Protein AF-A0A1Y5TSY9-F1 (afdb_monomer)

Mean predicted aligned error: 6.23 Å

Nearest PDB structures (foldseek):
  3vcf-assembly1_A  TM=6.881E-01  e=1.610E+00  Sulfolobus spindle-shaped virus 1

Foldseek 3Di:
DVPPDDQDAADDPVNCVVQVVQVVLVEPESAPDPDRNHHHDPCNVVVVCVVVVNDPDDPVNVLVVQLCCCVPPVVDPNLLSCLNVVHDDDDPVVVVVPPDSCRVVSNVSVHVVCCVVVVPPPPDDD

Organism: NCBI:txid1519096

Secondary structure (DSSP, 8-state):
-TT------PPPHHHHHHHGGGGGG--SSSSB-SSTTSBPPTTHHHHHHHHTT--S--HHHHHHHHHHHHHHTS---HHHHHHHTT---S-HHHHHH-----HHHHHHHHHHHHHHHHTT------

InterPro domains:
  IPR011010 DNA breaking-rejoining enzyme, catalytic core [SSF56349] (1-110)
  IPR013762 Integrase-like, catalytic domain superfamily [G3DSA:1.10.443.10] (1-119)
  IPR050808 Phage Integrase [PTHR30629] (1-120)

Solvent-accessible surface area (backbone atoms only — not comparable to full-atom values): 8017 Å² total; per-residue (Å²): 122,100,76,80,69,87,80,84,77,71,79,43,72,71,56,46,65,66,50,58,68,46,58,79,69,75,47,98,43,84,56,58,31,96,51,85,85,36,63,47,57,90,57,51,65,59,53,47,35,55,74,69,71,43,81,92,65,48,84,69,47,58,59,50,51,51,47,50,43,32,52,75,71,66,64,46,59,67,62,54,49,38,48,70,70,70,44,90,63,80,55,78,67,56,47,72,67,53,88,66,88,52,59,70,64,38,35,56,50,41,47,54,49,51,49,63,75,60,69,69,76,68,79,76,80,132

Sequence (126 aa):
MKTGETHRVPLTDEMVAILEPLRALDSQFVFEGQKRHHPLSNMAMLMLLRRMAVEEVTVHGFRSTFRDWAGEVAEVPREVAQMSLAHKVGSDVERAYARSDLLEKRRALMAQWSQFVSSSCTKGNA

pLDDT: mean 87.33, std 14.4, range [35.81, 97.25]

Radius of gyration: 17.26 Å; Cα contacts (8 Å, |Δi|>4): 80; chains: 1; bounding box: 32×38×51 Å

Structure (mmCIF, N/CA/C/O backbone):
data_AF-A0A1Y5TSY9-F1
#
_entry.id   AF-A0A1Y5TSY9-F1
#
loop_
_atom_site.group_PDB
_atom_site.id
_atom_site.type_symbol
_atom_site.label_atom_id
_atom_site.label_alt_id
_atom_site.label_comp_id
_atom_site.label_asym_id
_atom_site.label_entity_id
_atom_site.label_seq_id
_atom_site.pdbx_PDB_ins_code
_atom_site.Cartn_x
_atom_site.Cartn_y
_atom_site.Cartn_z
_atom_site.occupancy
_atom_site.B_iso_or_equiv
_atom_site.auth_seq_id
_atom_site.auth_comp_id
_atom_site.auth_asym_id
_atom_site.auth_atom_id
_atom_site.pdbx_PDB_model_num
ATOM 1 N N . MET A 1 1 ? 5.498 -12.963 6.051 1.00 49.03 1 MET A N 1
ATOM 2 C CA . MET A 1 1 ? 4.851 -12.311 7.214 1.00 49.03 1 MET A CA 1
ATOM 3 C C . MET A 1 1 ? 5.324 -13.030 8.469 1.00 49.03 1 MET A C 1
ATOM 5 O O . MET A 1 1 ? 5.330 -14.250 8.465 1.00 49.03 1 MET A O 1
ATOM 9 N N . LYS A 1 2 ? 5.808 -12.311 9.492 1.00 42.97 2 LYS A N 1
ATOM 10 C CA . LYS A 1 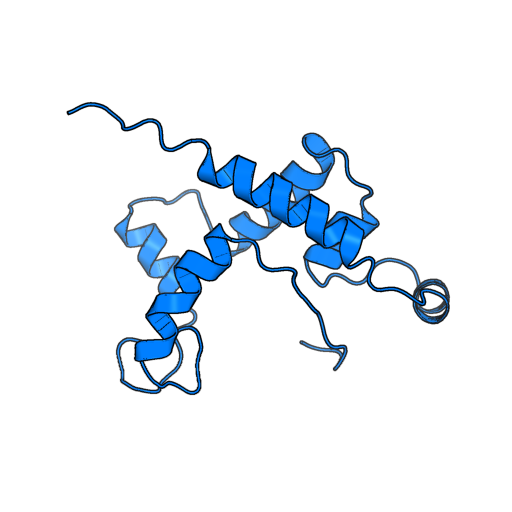2 ? 6.530 -12.895 10.645 1.00 42.97 2 LYS A CA 1
ATOM 11 C C . LYS A 1 2 ? 5.648 -13.680 11.639 1.00 42.97 2 LYS A C 1
ATOM 13 O O . LYS A 1 2 ? 6.193 -14.233 12.583 1.00 42.97 2 LYS A O 1
ATOM 18 N N . THR A 1 3 ? 4.323 -13.722 11.459 1.00 55.38 3 THR A N 1
ATOM 19 C CA . THR A 1 3 ? 3.375 -14.246 12.469 1.00 55.38 3 THR A CA 1
ATOM 20 C C . THR A 1 3 ? 2.398 -15.304 11.955 1.00 55.38 3 THR A C 1
ATOM 22 O O . THR A 1 3 ? 1.523 -15.711 12.704 1.00 55.38 3 THR A O 1
ATOM 25 N N . GLY A 1 4 ? 2.511 -15.761 10.701 1.00 61.81 4 GLY A N 1
ATOM 26 C CA . GLY A 1 4 ? 1.614 -16.788 10.136 1.00 61.81 4 GLY A CA 1
ATOM 27 C C . GLY A 1 4 ? 0.159 -16.346 9.902 1.00 61.81 4 GLY A C 1
ATOM 28 O O . GLY A 1 4 ? -0.593 -17.053 9.241 1.00 61.81 4 GLY A O 1
ATOM 29 N N . GLU A 1 5 ? -0.238 -15.167 10.381 1.00 71.81 5 GLU A N 1
ATOM 30 C CA . GLU A 1 5 ? -1.562 -14.591 10.144 1.00 71.81 5 GLU A CA 1
ATOM 31 C C . GLU A 1 5 ? -1.718 -14.192 8.670 1.00 71.81 5 GLU A C 1
ATOM 33 O O . GLU A 1 5 ? -0.887 -13.475 8.103 1.00 71.81 5 GLU A O 1
ATOM 38 N N . THR A 1 6 ? -2.800 -14.660 8.046 1.00 83.06 6 THR A N 1
ATOM 39 C CA . THR A 1 6 ? -3.125 -14.316 6.659 1.00 83.06 6 THR A CA 1
ATOM 40 C C . THR A 1 6 ? -3.570 -12.862 6.591 1.00 83.06 6 THR A C 1
ATOM 42 O O . THR A 1 6 ? -4.644 -12.506 7.070 1.00 83.06 6 THR A O 1
ATOM 45 N N . HIS A 1 7 ? -2.762 -12.012 5.963 1.00 89.31 7 HIS A N 1
ATOM 46 C CA . HIS A 1 7 ? -3.138 -10.631 5.696 1.00 89.31 7 HIS A CA 1
ATOM 47 C C . HIS A 1 7 ? -3.742 -10.510 4.297 1.00 89.31 7 HIS A C 1
ATOM 49 O O . HIS A 1 7 ? -3.064 -10.702 3.287 1.00 89.31 7 HIS A O 1
ATOM 55 N N . ARG A 1 8 ? -5.029 -10.173 4.251 1.00 91.12 8 ARG A N 1
ATOM 56 C CA . ARG A 1 8 ? -5.770 -9.927 3.010 1.00 91.12 8 ARG A CA 1
ATOM 57 C C . ARG A 1 8 ? -5.675 -8.455 2.636 1.00 91.12 8 ARG A C 1
ATOM 59 O O . ARG A 1 8 ? -5.802 -7.611 3.521 1.00 91.12 8 ARG A O 1
ATOM 66 N N . VAL A 1 9 ? -5.508 -8.149 1.352 1.00 92.88 9 VAL A N 1
ATOM 67 C CA . VAL A 1 9 ? -5.535 -6.782 0.804 1.00 92.88 9 VAL A CA 1
ATOM 68 C C . VAL A 1 9 ? -6.664 -6.702 -0.229 1.00 92.88 9 VAL A C 1
ATOM 70 O O . VAL A 1 9 ? -6.654 -7.500 -1.167 1.00 92.88 9 VAL A O 1
ATOM 73 N N . PRO A 1 10 ? -7.648 -5.797 -0.073 1.00 95.38 10 PRO A N 1
ATOM 74 C CA . PRO A 1 10 ? -8.644 -5.545 -1.110 1.00 95.38 10 PRO A CA 1
ATOM 75 C C . PRO A 1 10 ? -7.973 -4.964 -2.356 1.00 95.38 10 PRO A C 1
ATOM 77 O O . PRO A 1 10 ? -7.280 -3.954 -2.257 1.00 95.38 10 PRO A O 1
ATOM 80 N N . LEU A 1 11 ? -8.183 -5.593 -3.511 1.00 96.38 11 LEU A N 1
ATOM 81 C CA . LEU A 1 11 ? -7.720 -5.074 -4.797 1.00 96.38 11 LEU A CA 1
ATOM 82 C C . LEU A 1 11 ? -8.785 -4.147 -5.389 1.00 96.38 11 LEU A C 1
ATOM 84 O O . LEU A 1 11 ? -9.978 -4.441 -5.287 1.00 96.38 11 LEU A O 1
ATOM 88 N N . THR A 1 12 ? -8.3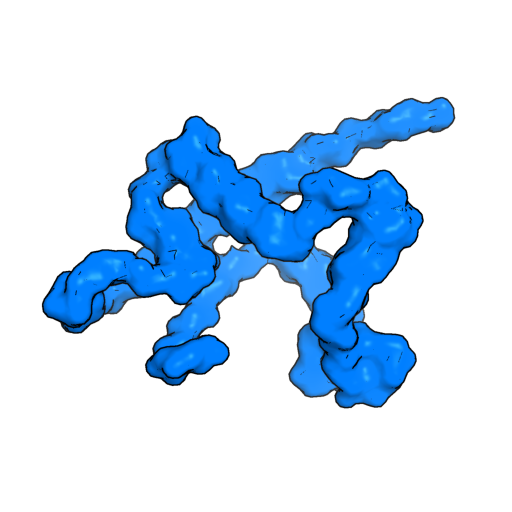45 -3.043 -5.988 1.00 97.06 12 THR A N 1
ATOM 89 C CA . THR A 1 12 ? -9.186 -2.135 -6.782 1.00 97.06 12 THR A CA 1
ATOM 90 C C . THR A 1 12 ? -9.107 -2.481 -8.264 1.00 97.06 12 THR A C 1
ATOM 92 O O . THR A 1 12 ? -8.220 -3.234 -8.674 1.00 97.06 12 THR A O 1
ATOM 95 N N . ASP A 1 13 ? -9.998 -1.914 -9.072 1.00 95.69 13 ASP A N 1
ATOM 96 C CA . ASP A 1 13 ? -10.016 -2.150 -10.518 1.00 95.69 13 ASP A CA 1
ATOM 97 C C . ASP A 1 13 ? -8.698 -1.716 -11.177 1.00 95.69 13 ASP A C 1
ATOM 99 O O . ASP A 1 13 ? -8.171 -2.441 -12.017 1.00 95.69 13 ASP A O 1
ATOM 103 N N . GLU A 1 14 ? -8.087 -0.608 -10.737 1.00 95.75 14 GLU A N 1
ATOM 104 C CA . GLU A 1 14 ? -6.774 -0.177 -11.233 1.00 95.75 14 GLU A CA 1
ATOM 105 C C . GLU A 1 14 ? -5.658 -1.163 -10.867 1.00 95.75 14 GLU A C 1
ATOM 107 O O . GLU A 1 14 ? -4.784 -1.447 -11.687 1.00 95.75 14 GLU A O 1
ATOM 112 N N . MET A 1 15 ? -5.684 -1.730 -9.654 1.00 95.56 15 MET A N 1
ATOM 113 C CA . MET A 1 15 ? -4.721 -2.765 -9.262 1.00 95.56 15 MET A CA 1
ATOM 114 C C . MET A 1 15 ? -4.912 -4.028 -10.101 1.00 95.56 15 MET A C 1
ATOM 116 O O . MET A 1 15 ? -3.935 -4.604 -10.575 1.00 95.56 15 MET A O 1
ATOM 120 N N . VAL A 1 16 ? -6.160 -4.452 -10.310 1.00 96.69 16 VAL A N 1
ATOM 121 C CA . VAL A 1 16 ? -6.478 -5.612 -11.149 1.00 96.69 16 VAL A CA 1
ATOM 122 C C . VAL A 1 16 ? -6.025 -5.370 -12.587 1.00 96.69 16 VAL A C 1
ATOM 124 O O . VAL A 1 16 ? -5.383 -6.246 -13.154 1.00 96.69 16 VAL A O 1
ATOM 127 N N . ALA A 1 17 ? -6.241 -4.180 -13.148 1.00 96.44 17 ALA A N 1
ATOM 128 C CA . ALA A 1 17 ? -5.801 -3.831 -14.499 1.00 96.44 17 ALA A CA 1
ATOM 129 C C . ALA A 1 17 ? -4.273 -3.921 -14.684 1.00 96.44 17 ALA A C 1
ATOM 131 O O . ALA A 1 17 ? -3.807 -4.271 -15.766 1.00 96.44 17 ALA A O 1
ATOM 132 N N . ILE A 1 18 ? -3.488 -3.652 -13.633 1.00 95.19 18 ILE A N 1
ATOM 133 C CA . ILE A 1 18 ? -2.026 -3.837 -13.640 1.00 95.19 18 ILE A CA 1
ATOM 134 C C . ILE A 1 18 ? -1.651 -5.323 -13.556 1.00 95.19 18 ILE A C 1
ATOM 136 O O . ILE A 1 18 ? -0.687 -5.756 -14.186 1.00 95.19 18 ILE A O 1
ATOM 140 N N . LEU A 1 19 ? -2.381 -6.103 -12.756 1.00 95.75 19 LEU A N 1
ATOM 141 C CA . LEU A 1 19 ? -2.064 -7.506 -12.478 1.00 95.75 19 LEU A CA 1
ATOM 142 C C . LEU A 1 19 ? -2.543 -8.464 -13.576 1.00 95.75 19 LEU A C 1
ATOM 144 O O . LEU A 1 19 ? -1.894 -9.480 -13.818 1.00 95.75 19 LEU A O 1
ATOM 148 N N . GLU A 1 20 ? -3.655 -8.157 -14.243 1.00 96.19 20 GLU A N 1
ATOM 149 C CA . GLU A 1 20 ? -4.289 -9.020 -15.245 1.00 96.19 20 GLU A CA 1
ATOM 150 C C . GLU A 1 20 ? -3.331 -9.425 -16.379 1.00 96.19 20 GLU A C 1
ATOM 152 O O . GLU A 1 20 ? -3.194 -10.625 -16.633 1.00 96.19 20 GLU A O 1
ATOM 157 N N . PRO A 1 21 ? -2.587 -8.497 -17.018 1.00 96.06 21 PRO A N 1
ATOM 158 C CA . PRO A 1 21 ? -1.682 -8.854 -18.108 1.00 96.06 21 PRO A CA 1
ATOM 159 C C . PRO A 1 21 ? -0.524 -9.747 -17.649 1.00 96.06 21 PRO A C 1
ATOM 161 O O . PRO A 1 21 ? 0.009 -10.522 -18.442 1.00 96.06 21 PRO A O 1
ATOM 164 N N . LEU A 1 22 ? -0.141 -9.675 -16.368 1.00 95.00 22 LEU A N 1
ATOM 165 C CA . LEU A 1 22 ? 0.963 -10.465 -15.820 1.00 95.00 22 LEU A CA 1
ATOM 166 C C . LEU A 1 22 ? 0.629 -11.958 -15.755 1.00 95.00 22 LEU A C 1
ATOM 168 O O . LEU A 1 22 ? 1.544 -12.780 -15.768 1.00 95.00 22 LEU A O 1
ATOM 172 N N . ARG A 1 23 ? -0.658 -12.337 -15.765 1.00 93.38 23 ARG A N 1
ATOM 173 C CA . ARG A 1 23 ? -1.059 -13.753 -15.817 1.00 93.38 23 ARG A CA 1
ATOM 174 C C . ARG A 1 23 ? -0.540 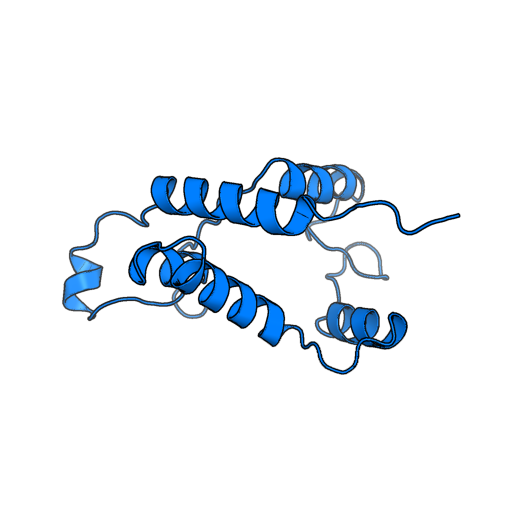-14.464 -17.067 1.00 93.38 23 ARG A C 1
ATOM 176 O O . ARG A 1 23 ? -0.243 -15.652 -17.000 1.00 93.38 23 ARG A O 1
ATOM 183 N N . ALA A 1 24 ? -0.378 -13.747 -18.181 1.00 93.69 24 ALA A N 1
ATOM 184 C CA . ALA A 1 24 ? 0.127 -14.312 -19.434 1.00 93.69 24 ALA A CA 1
ATOM 185 C C . ALA A 1 24 ? 1.587 -14.796 -19.343 1.00 93.69 24 ALA A C 1
ATOM 187 O O . ALA A 1 24 ? 2.043 -15.542 -20.207 1.00 93.69 24 ALA A O 1
ATOM 188 N N . LEU A 1 25 ? 2.329 -14.390 -18.304 1.00 92.00 25 LEU A N 1
ATOM 189 C CA . LEU A 1 25 ? 3.689 -14.873 -18.065 1.00 92.00 25 LEU A CA 1
ATOM 190 C C . LEU A 1 25 ? 3.721 -16.346 -17.632 1.00 92.00 25 LEU A C 1
ATOM 192 O O . LEU A 1 25 ? 4.764 -16.983 -17.795 1.00 92.00 25 LEU A O 1
ATOM 196 N N . ASP A 1 26 ? 2.591 -16.876 -17.143 1.00 93.62 26 ASP A N 1
ATOM 197 C CA . ASP A 1 26 ? 2.443 -18.243 -16.629 1.00 93.62 26 ASP A CA 1
ATOM 198 C C . ASP A 1 26 ? 3.523 -18.579 -15.591 1.00 93.62 26 ASP A C 1
ATOM 200 O O . ASP A 1 26 ? 4.337 -19.491 -15.727 1.00 93.62 26 ASP A O 1
ATOM 204 N N . SER A 1 27 ? 3.601 -17.730 -14.569 1.00 94.62 27 SER A N 1
ATOM 205 C CA . SER A 1 27 ? 4.635 -17.779 -13.544 1.00 94.62 27 SER A CA 1
ATOM 206 C C . SER A 1 27 ? 4.047 -18.090 -12.182 1.00 94.62 27 SER A C 1
ATOM 208 O O . SER A 1 27 ? 2.965 -17.624 -11.832 1.00 94.62 27 SER A O 1
ATOM 210 N N . GLN A 1 28 ? 4.817 -18.793 -11.352 1.00 94.94 28 GLN A N 1
ATOM 211 C CA . GLN A 1 28 ? 4.496 -18.942 -9.929 1.00 94.94 28 GLN A CA 1
ATOM 212 C C . GLN A 1 28 ? 4.573 -17.607 -9.160 1.00 94.94 28 GLN A C 1
ATOM 214 O O . GLN A 1 28 ? 4.065 -17.505 -8.044 1.00 94.94 28 GLN A O 1
ATOM 219 N N . PHE A 1 29 ? 5.231 -16.589 -9.726 1.00 94.88 29 PHE A N 1
ATOM 220 C CA . PHE A 1 29 ? 5.365 -15.264 -9.128 1.00 94.88 29 PHE A CA 1
ATOM 221 C C . PHE A 1 29 ? 4.462 -14.262 -9.843 1.00 94.88 29 PHE A C 1
ATOM 223 O O . PHE A 1 29 ? 4.482 -14.171 -11.064 1.00 94.88 29 PHE A O 1
ATOM 230 N N . VAL A 1 30 ? 3.740 -13.439 -9.077 1.00 93.94 30 VAL A N 1
ATOM 231 C CA . VAL A 1 30 ? 2.936 -12.339 -9.641 1.00 93.94 30 VAL A CA 1
ATOM 232 C C . VAL A 1 30 ? 3.825 -11.323 -10.369 1.00 93.94 30 VAL A C 1
ATOM 234 O O . VAL A 1 30 ? 3.482 -10.861 -11.451 1.00 93.94 30 VAL A O 1
ATOM 237 N N . PHE A 1 31 ? 4.987 -11.003 -9.789 1.00 94.44 31 PHE A N 1
ATOM 238 C CA . PHE A 1 31 ? 5.988 -10.125 -10.392 1.00 94.44 31 PHE A CA 1
ATOM 239 C C . PHE A 1 31 ? 7.243 -10.930 -10.726 1.00 94.44 31 PHE A C 1
ATOM 241 O O . PHE A 1 31 ? 8.063 -11.231 -9.851 1.00 94.44 31 PHE A O 1
ATOM 248 N N . GLU A 1 32 ? 7.379 -11.283 -12.000 1.00 94.69 32 GLU A N 1
ATOM 249 C CA . GLU A 1 32 ? 8.548 -11.974 -12.531 1.00 94.69 32 GLU A CA 1
ATOM 250 C C . GLU A 1 32 ? 9.708 -10.999 -12.786 1.00 94.69 32 GLU A C 1
ATOM 252 O O . GLU A 1 32 ? 9.517 -9.839 -13.154 1.00 94.69 32 GLU A O 1
ATOM 257 N N . GLY A 1 33 ? 10.932 -11.465 -12.548 1.00 92.19 33 GLY A N 1
ATOM 258 C CA . GLY A 1 33 ? 12.146 -10.725 -12.860 1.00 92.19 33 GLY A CA 1
ATOM 259 C C . GLY A 1 33 ? 12.561 -10.845 -14.329 1.00 92.19 33 GLY A C 1
ATOM 260 O O . GLY A 1 33 ? 11.872 -11.405 -15.168 1.00 92.19 33 GLY A O 1
ATOM 261 N N . GLN A 1 34 ? 13.760 -10.349 -14.638 1.00 89.44 34 GLN A N 1
ATOM 262 C CA . GLN A 1 34 ? 14.356 -10.467 -15.979 1.00 89.44 34 GLN A CA 1
ATOM 263 C C . GLN A 1 34 ? 14.591 -11.927 -16.404 1.00 89.44 34 GLN A C 1
ATOM 265 O O . GLN A 1 34 ? 14.579 -12.240 -17.591 1.00 89.44 34 GLN A O 1
ATOM 270 N N . LYS A 1 35 ? 14.839 -12.821 -15.438 1.00 92.81 35 LYS A N 1
ATOM 271 C CA . LYS A 1 35 ? 15.022 -14.249 -15.695 1.00 92.81 35 LYS A CA 1
ATOM 272 C C . LYS A 1 35 ? 13.674 -14.955 -15.590 1.00 92.81 35 LYS A C 1
ATOM 274 O O . LYS A 1 35 ? 13.012 -14.842 -14.558 1.00 92.81 35 LYS A O 1
ATOM 279 N N . ARG A 1 36 ? 13.325 -15.724 -16.625 1.00 93.31 36 ARG A N 1
ATOM 280 C CA . ARG A 1 36 ? 12.016 -16.371 -16.711 1.00 93.31 36 ARG A CA 1
ATOM 281 C C . ARG A 1 36 ? 11.732 -17.285 -15.512 1.00 93.31 36 ARG A C 1
ATOM 283 O O . ARG A 1 36 ? 12.615 -18.042 -15.114 1.00 93.31 36 ARG A O 1
ATOM 290 N N . HIS A 1 37 ? 10.526 -17.210 -14.951 1.00 93.38 37 HIS A N 1
ATOM 291 C CA . HIS A 1 37 ? 10.058 -17.950 -13.766 1.00 93.38 37 HIS A CA 1
ATOM 292 C C . HIS A 1 37 ? 10.852 -17.716 -12.466 1.00 93.38 37 HIS A C 1
ATOM 294 O O . HIS A 1 37 ? 10.789 -18.525 -11.535 1.00 93.38 37 HIS A O 1
ATOM 300 N N . HIS A 1 38 ? 11.583 -16.604 -12.369 1.00 94.94 38 HIS A N 1
ATOM 301 C CA . HIS A 1 38 ? 12.250 -16.167 -11.142 1.00 94.94 38 HIS A CA 1
ATOM 302 C C . HIS A 1 38 ? 11.623 -14.875 -10.605 1.00 94.94 38 HIS A C 1
ATOM 304 O O . HIS A 1 38 ? 11.142 -14.056 -11.387 1.00 94.94 38 HIS A O 1
ATOM 310 N N . PRO A 1 39 ? 11.631 -14.652 -9.279 1.00 96.00 39 PRO A N 1
ATOM 311 C CA . PRO A 1 39 ? 10.970 -13.491 -8.702 1.00 96.00 39 PRO A CA 1
ATOM 312 C C . PRO A 1 39 ? 11.683 -12.193 -9.087 1.00 96.00 39 PRO A C 1
ATOM 314 O O . PRO A 1 39 ? 12.899 -12.163 -9.314 1.00 96.00 39 PRO A O 1
ATOM 317 N N . LEU A 1 40 ? 10.927 -11.097 -9.100 1.00 95.94 40 LEU A N 1
ATOM 318 C CA . LEU A 1 40 ? 11.485 -9.758 -9.206 1.00 95.94 40 LEU A CA 1
ATOM 319 C C . LEU A 1 40 ? 12.483 -9.495 -8.062 1.00 95.94 40 LEU A C 1
ATOM 321 O O . LEU A 1 40 ? 12.224 -9.802 -6.899 1.00 95.94 40 LEU A O 1
ATOM 325 N N . SER A 1 41 ? 13.636 -8.908 -8.392 1.00 94.31 41 SER A N 1
ATOM 326 C CA . SER A 1 41 ? 14.656 -8.561 -7.396 1.00 94.31 41 SER A CA 1
ATOM 327 C C . SER A 1 41 ? 14.136 -7.522 -6.400 1.00 94.31 41 SER A C 1
ATOM 329 O O . SER A 1 41 ? 13.500 -6.545 -6.793 1.00 94.31 41 SER A O 1
ATOM 331 N N . ASN A 1 42 ? 14.527 -7.649 -5.128 1.00 90.88 42 ASN A N 1
ATOM 332 C CA . ASN A 1 42 ? 14.257 -6.640 -4.095 1.00 90.88 42 ASN A CA 1
ATOM 333 C C . ASN A 1 42 ? 14.777 -5.239 -4.471 1.00 90.88 42 ASN A C 1
ATOM 335 O O . ASN A 1 42 ? 14.260 -4.235 -3.989 1.00 90.88 42 ASN A O 1
ATOM 339 N N . MET A 1 43 ? 15.792 -5.154 -5.338 1.00 92.31 43 MET A N 1
ATOM 340 C CA . MET A 1 43 ? 16.359 -3.885 -5.806 1.00 92.31 43 MET A CA 1
ATOM 341 C C . MET A 1 43 ? 15.594 -3.269 -6.983 1.00 92.31 43 MET A C 1
ATOM 343 O O . MET A 1 43 ? 15.876 -2.130 -7.345 1.00 92.31 43 MET A O 1
ATOM 347 N N . ALA A 1 44 ? 14.637 -3.979 -7.589 1.00 94.00 44 ALA A N 1
ATOM 348 C 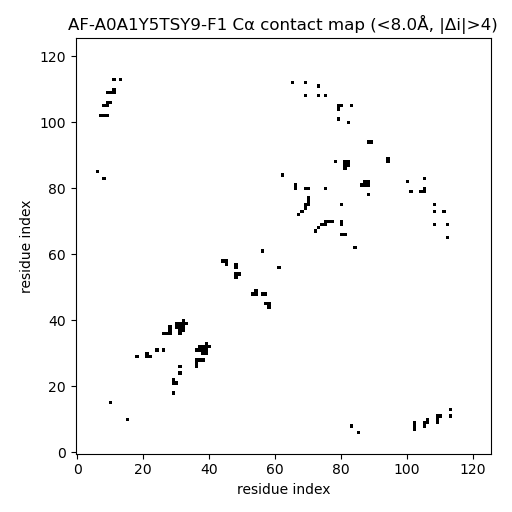CA . ALA A 1 44 ? 13.986 -3.542 -8.823 1.00 94.00 44 ALA A CA 1
ATOM 349 C C . ALA A 1 44 ? 13.294 -2.180 -8.679 1.00 94.00 44 ALA A C 1
ATOM 351 O O . ALA A 1 44 ? 13.506 -1.298 -9.510 1.00 94.00 44 ALA A O 1
ATOM 352 N N . MET A 1 45 ? 12.540 -1.982 -7.593 1.00 92.81 45 MET A N 1
ATOM 353 C CA . MET A 1 45 ? 11.849 -0.715 -7.325 1.00 92.81 45 MET A CA 1
ATOM 354 C C . MET A 1 45 ? 12.830 0.427 -7.042 1.00 92.81 45 MET A C 1
ATOM 356 O O . MET A 1 45 ? 12.648 1.532 -7.541 1.00 92.81 45 MET A O 1
ATOM 360 N N . LEU A 1 46 ? 13.915 0.161 -6.307 1.00 92.38 46 LEU A N 1
ATOM 361 C CA . LEU A 1 46 ? 14.959 1.159 -6.059 1.00 92.38 46 LEU A CA 1
ATOM 362 C C . LEU A 1 46 ? 15.653 1.579 -7.364 1.00 92.38 46 LEU A C 1
ATOM 364 O O . LEU A 1 46 ? 15.859 2.764 -7.607 1.00 92.38 46 LEU A O 1
ATOM 368 N N . MET A 1 47 ? 15.998 0.614 -8.221 1.00 94.00 47 MET A N 1
ATOM 369 C CA . MET A 1 47 ? 16.613 0.893 -9.522 1.00 94.00 47 MET A CA 1
ATOM 370 C C . MET A 1 47 ? 15.646 1.586 -10.487 1.00 94.00 47 MET A C 1
ATOM 372 O O . MET A 1 47 ? 16.085 2.344 -11.348 1.00 94.00 47 MET A O 1
ATOM 376 N N . LEU A 1 48 ? 14.336 1.344 -10.373 1.00 94.31 48 LEU A N 1
ATOM 377 C CA . LEU A 1 48 ? 13.326 2.093 -11.120 1.00 94.31 48 LEU A CA 1
ATOM 378 C C . LEU A 1 48 ? 13.341 3.576 -10.730 1.00 94.31 48 LEU A C 1
ATOM 380 O O . LEU A 1 48 ? 13.504 4.408 -11.614 1.00 94.31 48 LEU A O 1
ATOM 384 N N . LEU A 1 49 ? 13.271 3.894 -9.433 1.00 94.06 49 LEU A N 1
ATOM 385 C CA . LEU A 1 49 ? 13.313 5.281 -8.946 1.00 94.06 49 LEU A CA 1
ATOM 386 C C . LEU A 1 49 ? 14.580 6.015 -9.405 1.00 94.06 49 LEU A C 1
ATOM 388 O O . LEU A 1 49 ? 14.495 7.127 -9.920 1.00 94.06 49 LEU A O 1
ATOM 392 N N . ARG A 1 50 ? 15.743 5.351 -9.330 1.00 93.19 50 ARG A N 1
ATOM 393 C CA . ARG A 1 50 ? 17.009 5.902 -9.845 1.00 93.19 50 ARG A CA 1
ATOM 394 C C . ARG A 1 50 ? 16.960 6.202 -11.343 1.00 93.19 50 ARG A C 1
ATOM 396 O O . ARG A 1 50 ? 17.411 7.258 -11.762 1.00 93.19 50 ARG A O 1
ATOM 403 N N . ARG A 1 51 ? 16.408 5.292 -12.155 1.00 95.31 51 ARG A N 1
ATOM 404 C CA . ARG A 1 51 ? 16.262 5.502 -13.610 1.00 95.31 51 ARG A CA 1
ATOM 405 C C . ARG A 1 51 ? 15.287 6.626 -13.950 1.00 95.31 51 ARG A C 1
ATOM 407 O O . ARG A 1 51 ? 15.453 7.262 -14.980 1.00 95.31 51 ARG A O 1
ATOM 414 N N . MET A 1 52 ? 14.302 6.868 -13.090 1.00 96.06 52 MET A N 1
ATOM 415 C CA . MET A 1 52 ? 13.388 8.007 -13.197 1.00 96.06 52 MET A CA 1
ATOM 416 C C . MET A 1 52 ? 13.999 9.320 -12.676 1.00 96.06 52 MET A C 1
ATOM 418 O O . MET A 1 52 ? 13.315 10.335 -12.713 1.00 96.06 52 MET A O 1
ATOM 422 N N . ALA A 1 53 ? 15.246 9.307 -12.181 1.00 95.00 53 ALA A N 1
ATOM 423 C CA . ALA A 1 53 ? 15.899 10.438 -11.515 1.00 95.00 53 ALA A CA 1
ATOM 424 C C . ALA A 1 53 ? 15.092 11.005 -10.326 1.00 95.00 53 ALA A C 1
ATOM 426 O O . ALA A 1 53 ? 15.132 12.198 -10.039 1.00 95.00 53 ALA A O 1
ATOM 427 N N . VAL A 1 54 ? 14.353 10.139 -9.621 1.00 93.94 54 VAL A N 1
ATOM 428 C CA . VAL A 1 54 ? 13.613 10.496 -8.404 1.00 93.94 54 VAL A CA 1
ATOM 429 C C . VAL A 1 54 ? 14.453 10.094 -7.195 1.00 93.94 54 VAL A C 1
ATOM 431 O O . VAL A 1 54 ? 14.501 8.919 -6.826 1.00 93.94 54 VAL A O 1
ATOM 434 N N . GLU A 1 55 ? 15.134 11.065 -6.590 1.00 88.94 55 GLU A N 1
ATOM 435 C CA . GLU A 1 55 ? 16.104 10.819 -5.509 1.00 88.94 55 GLU A CA 1
ATOM 436 C C . GLU A 1 55 ? 15.513 10.980 -4.100 1.00 88.94 55 GLU A C 1
ATOM 438 O O . GLU A 1 55 ? 15.986 10.353 -3.153 1.00 88.94 55 GLU A O 1
ATOM 443 N N . GLU A 1 56 ? 14.437 11.756 -3.959 1.00 89.56 56 GLU A N 1
ATOM 444 C CA . GLU A 1 56 ? 13.813 12.067 -2.662 1.00 89.56 56 GLU A CA 1
ATOM 445 C C . GLU A 1 56 ? 12.777 11.024 -2.210 1.00 89.56 56 GLU A C 1
ATOM 447 O O . GLU A 1 56 ? 12.256 11.081 -1.096 1.00 89.56 56 GLU A O 1
ATOM 452 N N . VAL A 1 57 ? 12.472 10.039 -3.061 1.00 91.31 57 VAL A N 1
ATOM 453 C CA . VAL A 1 57 ? 11.474 8.999 -2.783 1.00 91.31 57 VAL A CA 1
ATOM 454 C C . VAL A 1 57 ? 12.164 7.673 -2.495 1.00 91.31 57 VAL A C 1
ATOM 456 O O . VAL A 1 57 ? 13.084 7.249 -3.191 1.00 91.31 57 VAL A O 1
ATOM 459 N N . THR A 1 58 ? 11.672 6.962 -1.482 1.00 91.50 58 THR A N 1
ATOM 460 C CA . THR A 1 58 ? 12.113 5.599 -1.169 1.00 91.50 58 THR A CA 1
ATOM 461 C C . THR A 1 58 ? 10.954 4.616 -1.263 1.00 91.50 58 THR A C 1
ATOM 463 O O . THR A 1 58 ? 9.789 4.980 -1.106 1.00 91.50 58 THR A O 1
ATOM 466 N N . VAL A 1 59 ? 11.272 3.328 -1.437 1.00 87.50 59 VAL A N 1
ATOM 467 C CA . VAL A 1 59 ? 10.263 2.253 -1.417 1.00 87.50 59 VAL A CA 1
ATOM 468 C C . VAL A 1 59 ? 9.493 2.236 -0.088 1.00 87.50 59 VAL A C 1
ATOM 470 O O . VAL A 1 59 ? 8.286 2.008 -0.067 1.00 87.50 59 VAL A O 1
ATOM 473 N N . HIS A 1 60 ? 10.178 2.515 1.027 1.00 88.44 60 HIS A N 1
ATOM 474 C CA . HIS A 1 60 ? 9.536 2.646 2.335 1.00 88.44 60 HIS A CA 1
ATOM 475 C C . HIS A 1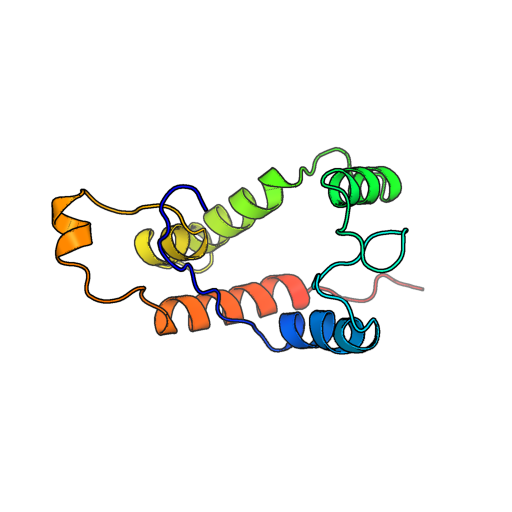 60 ? 8.629 3.884 2.409 1.00 88.44 60 HIS A C 1
ATOM 477 O O . HIS A 1 60 ? 7.547 3.807 2.991 1.00 88.44 60 HIS A O 1
ATOM 483 N N . GLY A 1 61 ? 9.037 4.979 1.760 1.00 91.31 61 GLY A N 1
ATOM 484 C CA . GLY A 1 61 ? 8.287 6.230 1.661 1.00 91.31 61 GLY A CA 1
ATOM 485 C C . GLY A 1 61 ? 6.854 6.031 1.177 1.00 91.31 61 GLY A C 1
ATOM 486 O O . GLY A 1 61 ? 5.948 6.541 1.821 1.00 91.31 61 GLY A O 1
ATOM 487 N N . PHE A 1 62 ? 6.615 5.188 0.164 1.00 91.69 62 PHE A N 1
ATOM 488 C CA . PHE A 1 62 ? 5.252 4.910 -0.325 1.00 91.69 62 PHE A CA 1
ATOM 489 C C . PHE A 1 62 ? 4.293 4.417 0.769 1.00 91.69 62 PHE A C 1
ATOM 491 O O . PHE A 1 62 ? 3.117 4.781 0.778 1.00 91.69 62 PHE A O 1
ATOM 498 N N . ARG A 1 63 ? 4.777 3.597 1.714 1.00 91.88 63 ARG A N 1
ATOM 499 C CA . ARG A 1 63 ? 3.945 3.097 2.823 1.00 91.88 63 ARG A CA 1
ATOM 500 C C . ARG A 1 63 ? 3.636 4.194 3.836 1.00 91.88 63 ARG A C 1
ATOM 502 O O . ARG A 1 63 ? 2.522 4.231 4.353 1.00 91.88 63 ARG A O 1
ATOM 509 N N . SER A 1 64 ? 4.607 5.061 4.113 1.00 92.62 64 SER A N 1
ATOM 510 C CA . SER A 1 64 ? 4.412 6.225 4.980 1.00 92.62 64 SER A CA 1
ATOM 511 C C . SER A 1 64 ? 3.434 7.212 4.348 1.00 92.62 64 SER A C 1
ATOM 513 O O . SER A 1 64 ? 2.474 7.588 5.005 1.00 92.62 64 SER A O 1
ATOM 515 N N . THR A 1 65 ? 3.579 7.509 3.054 1.00 94.56 65 THR A N 1
ATOM 516 C CA . THR A 1 65 ? 2.655 8.377 2.312 1.00 94.56 65 THR A CA 1
ATOM 517 C C . THR A 1 65 ? 1.220 7.863 2.374 1.00 94.56 65 THR A C 1
ATOM 519 O O . THR A 1 65 ? 0.317 8.639 2.662 1.00 94.56 65 THR A O 1
ATOM 522 N N . PHE A 1 66 ? 0.994 6.558 2.173 1.00 95.75 66 PHE A N 1
ATOM 523 C CA . PHE A 1 66 ? -0.346 5.982 2.323 1.00 95.75 66 PHE A CA 1
ATOM 524 C C . PHE A 1 66 ? -0.904 6.172 3.741 1.00 95.75 66 PHE A C 1
ATOM 526 O O . PHE A 1 66 ? -2.068 6.527 3.905 1.00 95.75 66 PHE A O 1
ATOM 533 N N . ARG A 1 67 ? -0.087 5.924 4.774 1.00 94.62 67 ARG A N 1
ATOM 534 C CA . ARG A 1 67 ? -0.501 6.078 6.175 1.00 94.62 67 ARG A CA 1
ATOM 535 C C . ARG A 1 67 ? -0.890 7.523 6.483 1.00 94.62 67 ARG A C 1
ATOM 537 O O . ARG A 1 67 ? -1.920 7.735 7.117 1.00 94.62 67 ARG A O 1
ATOM 544 N N . ASP A 1 68 ? -0.054 8.466 6.070 1.00 95.06 68 ASP A N 1
ATOM 545 C CA . ASP A 1 68 ? -0.233 9.887 6.361 1.00 95.06 68 ASP A CA 1
ATOM 546 C C . ASP A 1 68 ? -1.468 10.407 5.618 1.00 95.06 68 ASP A C 1
ATOM 548 O O . ASP A 1 68 ? -2.374 10.942 6.246 1.00 95.06 68 ASP A O 1
ATOM 552 N N . TRP A 1 69 ? -1.613 10.081 4.329 1.00 97.25 69 TRP A N 1
ATOM 553 C CA . TRP A 1 69 ? -2.826 10.383 3.564 1.00 97.25 69 TRP A CA 1
ATOM 554 C C . TRP A 1 69 ? -4.094 9.781 4.187 1.00 97.25 69 TRP A C 1
ATOM 556 O O . TRP A 1 69 ? -5.120 10.454 4.285 1.00 97.25 69 TRP A O 1
ATOM 566 N N . ALA A 1 70 ? -4.044 8.524 4.641 1.00 96.81 70 ALA A N 1
ATOM 567 C CA . ALA A 1 70 ? -5.208 7.871 5.233 1.00 96.81 70 ALA A CA 1
ATOM 568 C C . ALA A 1 70 ? -5.671 8.579 6.519 1.00 96.81 70 ALA A C 1
ATOM 570 O O . ALA A 1 70 ? -6.870 8.649 6.782 1.00 96.81 70 ALA A O 1
ATOM 571 N N . GLY A 1 71 ? -4.731 9.093 7.317 1.00 94.75 71 GLY A N 1
ATOM 572 C CA . GLY A 1 71 ? -5.040 9.825 8.544 1.00 94.75 71 GLY A CA 1
ATOM 573 C C . GLY A 1 71 ? -5.453 11.277 8.306 1.00 94.75 71 GLY A C 1
ATOM 574 O O . GLY A 1 71 ? -6.395 11.741 8.937 1.00 94.75 71 GLY A O 1
ATOM 575 N N . GLU A 1 72 ? -4.756 11.981 7.416 1.00 95.25 72 GLU A N 1
ATOM 576 C CA . GLU A 1 72 ? -4.889 13.434 7.246 1.00 95.25 72 GLU A CA 1
ATOM 577 C C . GLU A 1 72 ? -5.928 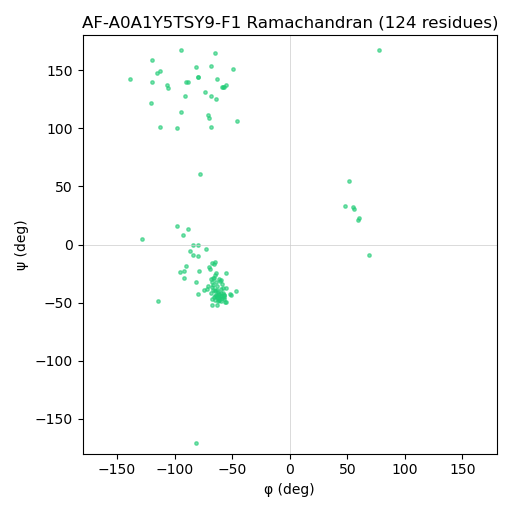13.838 6.197 1.00 95.25 72 GLU A C 1
ATOM 579 O O . GLU A 1 72 ? -6.513 14.910 6.306 1.00 95.25 72 GLU A O 1
ATOM 584 N N . VAL A 1 73 ? -6.156 13.002 5.180 1.00 95.31 73 VAL A N 1
ATOM 585 C CA . VAL A 1 73 ? -7.023 13.338 4.038 1.00 95.31 73 VAL A CA 1
ATOM 586 C C . VAL A 1 73 ? -8.266 12.461 4.001 1.00 95.31 73 VAL A C 1
ATOM 588 O O . VAL A 1 73 ? -9.370 12.971 3.852 1.00 95.31 73 VAL A O 1
ATOM 591 N N . ALA A 1 74 ? -8.107 11.143 4.135 1.00 94.69 74 ALA A N 1
ATOM 592 C CA . ALA A 1 74 ? -9.250 10.225 4.131 1.00 94.69 74 ALA A CA 1
ATOM 593 C C . ALA A 1 74 ? -9.981 10.166 5.487 1.00 94.69 74 ALA A C 1
ATOM 595 O O . ALA A 1 74 ? -11.031 9.531 5.582 1.00 94.69 74 ALA A O 1
ATOM 596 N N . GLU A 1 75 ? -9.393 10.768 6.530 1.00 93.81 75 GLU A N 1
ATOM 597 C CA . GLU A 1 75 ? -9.917 10.852 7.902 1.00 93.81 75 GLU A CA 1
ATOM 598 C C . GLU A 1 75 ? -10.405 9.501 8.463 1.00 93.81 75 GLU A C 1
ATOM 600 O O . GLU A 1 75 ? -11.353 9.419 9.251 1.00 93.81 75 GLU A O 1
ATOM 605 N N . VAL A 1 76 ? -9.764 8.395 8.062 1.00 94.50 76 VAL A N 1
ATOM 606 C CA . VAL A 1 76 ? -10.170 7.069 8.534 1.00 94.50 76 VAL A CA 1
ATOM 607 C C . VAL A 1 76 ? -9.597 6.772 9.920 1.00 94.50 76 VAL A C 1
ATOM 609 O O . VAL A 1 76 ? -8.503 7.225 10.267 1.00 94.50 76 VAL A O 1
ATOM 612 N N . PRO A 1 77 ? -10.269 5.926 10.724 1.00 93.81 77 PRO A N 1
ATOM 613 C CA . PRO A 1 77 ? -9.724 5.506 12.005 1.00 93.81 77 PRO A CA 1
ATOM 614 C C . PRO A 1 77 ? -8.337 4.877 11.848 1.00 93.81 77 PRO A C 1
ATOM 616 O O . PRO A 1 77 ? -8.122 4.021 10.984 1.00 93.81 77 PRO A O 1
ATOM 619 N N . ARG A 1 78 ? -7.416 5.239 12.751 1.00 91.62 78 ARG A N 1
ATOM 620 C CA . ARG A 1 78 ? -6.032 4.733 12.784 1.00 91.62 78 ARG A CA 1
ATOM 621 C C . ARG A 1 78 ? -5.956 3.214 12.639 1.00 91.62 78 ARG A C 1
ATOM 623 O O . ARG A 1 78 ? -5.072 2.710 11.956 1.00 91.62 78 ARG A O 1
ATOM 630 N N . GLU A 1 79 ? -6.866 2.485 13.276 1.00 91.50 79 GLU A N 1
ATOM 631 C CA . GLU A 1 79 ? -6.941 1.027 13.186 1.00 91.50 79 GLU A CA 1
ATOM 632 C C . GLU A 1 79 ? -7.090 0.542 11.735 1.00 91.50 79 GLU A C 1
ATOM 634 O O . GLU A 1 79 ? -6.319 -0.308 11.297 1.00 91.50 79 GLU A O 1
ATOM 639 N N . VAL A 1 80 ? -7.994 1.139 10.953 1.00 92.81 80 VAL A N 1
ATOM 640 C CA . VAL A 1 80 ? -8.242 0.760 9.551 1.00 92.81 80 VAL A CA 1
ATOM 641 C C . VAL A 1 80 ? -7.004 1.016 8.685 1.00 92.81 80 VAL A C 1
ATOM 643 O O . VAL A 1 80 ? -6.620 0.157 7.884 1.00 92.81 80 VAL A O 1
ATOM 646 N N . ALA A 1 81 ? -6.343 2.164 8.868 1.00 94.00 81 ALA A N 1
ATOM 647 C CA . ALA A 1 81 ? -5.124 2.511 8.137 1.00 94.00 81 ALA A CA 1
ATOM 648 C C . ALA A 1 81 ? -3.962 1.556 8.472 1.00 94.00 81 ALA A C 1
ATOM 650 O O . ALA A 1 81 ? -3.315 1.002 7.582 1.00 94.00 81 ALA A O 1
ATOM 651 N N . GLN A 1 82 ? -3.730 1.299 9.761 1.00 92.06 82 GLN A N 1
ATOM 652 C CA . GLN A 1 82 ? -2.640 0.440 10.232 1.00 92.06 82 GLN A CA 1
ATOM 653 C C . GLN A 1 82 ? -2.866 -1.032 9.857 1.00 92.06 82 GLN A C 1
ATOM 655 O O . GLN A 1 82 ? -1.946 -1.698 9.373 1.00 92.06 82 GLN A O 1
ATOM 660 N N . MET A 1 83 ? -4.097 -1.533 9.993 1.00 91.44 83 MET A N 1
ATOM 661 C CA . MET A 1 83 ? -4.450 -2.886 9.560 1.00 91.44 83 MET A CA 1
ATOM 662 C C . MET A 1 83 ? -4.311 -3.049 8.049 1.00 91.44 83 MET A C 1
ATOM 664 O O . MET A 1 83 ? -3.913 -4.122 7.607 1.00 91.44 83 MET A O 1
ATOM 668 N N . SER A 1 84 ? -4.551 -1.999 7.253 1.00 93.12 84 SER A N 1
ATOM 669 C CA . SER A 1 84 ? -4.297 -2.015 5.801 1.00 93.12 84 SER A CA 1
ATOM 670 C C . SER A 1 84 ? -2.828 -2.177 5.437 1.00 93.12 84 SER A C 1
ATOM 672 O O . SER A 1 84 ? -2.520 -2.725 4.385 1.00 93.12 84 SER A O 1
ATOM 674 N N . LEU A 1 85 ? -1.930 -1.797 6.342 1.00 91.62 85 LEU A N 1
ATOM 675 C CA . LEU A 1 85 ? -0.490 -1.969 6.210 1.00 91.62 85 LEU A CA 1
ATOM 676 C C . LEU A 1 85 ? 0.028 -3.273 6.840 1.00 91.62 85 LEU A C 1
ATOM 678 O O . LEU A 1 85 ? 1.242 -3.461 6.914 1.00 91.62 85 LEU A O 1
ATOM 682 N N . ALA A 1 86 ? -0.848 -4.184 7.275 1.00 89.56 86 ALA A N 1
ATOM 683 C CA . ALA A 1 86 ? -0.487 -5.395 8.021 1.00 89.56 86 ALA A CA 1
ATOM 684 C C . ALA A 1 86 ? 0.224 -5.110 9.357 1.00 89.56 86 ALA A C 1
ATOM 686 O O . ALA A 1 86 ? 0.963 -5.953 9.872 1.00 89.56 86 ALA A O 1
ATOM 687 N N . HIS A 1 87 ? 0.041 -3.912 9.918 1.00 89.12 87 HIS A N 1
ATOM 688 C CA . HIS A 1 87 ? 0.550 -3.595 11.243 1.00 89.12 87 HIS A CA 1
ATOM 689 C C . HIS A 1 87 ? -0.385 -4.174 12.307 1.00 89.12 87 HIS A C 1
ATOM 691 O O . HIS A 1 87 ? -1.605 -4.190 12.144 1.00 89.12 87 HIS A O 1
ATOM 697 N N . LYS A 1 88 ? 0.195 -4.633 13.418 1.00 82.12 88 LYS A N 1
ATOM 698 C CA . LYS A 1 88 ? -0.579 -5.044 14.591 1.00 82.12 88 LYS A CA 1
ATOM 699 C C . LYS A 1 88 ? -1.114 -3.802 15.298 1.00 82.12 88 LYS A C 1
ATOM 701 O O . LYS A 1 88 ? -0.354 -2.871 15.559 1.00 82.12 88 LYS A O 1
ATOM 706 N N . VAL A 1 89 ? -2.404 -3.807 15.613 1.00 81.19 89 VAL A N 1
ATOM 707 C CA . VAL A 1 89 ? -3.086 -2.735 16.349 1.00 81.19 89 VAL A CA 1
ATOM 708 C C . VAL A 1 89 ? -3.654 -3.317 17.637 1.00 81.19 89 VAL A C 1
ATOM 710 O O . VAL A 1 89 ? -4.149 -4.440 17.624 1.00 81.19 89 VAL A O 1
ATOM 713 N N . GLY A 1 90 ? -3.561 -2.568 18.734 1.00 80.19 90 GLY A N 1
ATOM 714 C CA . GLY A 1 90 ? -4.045 -2.999 20.045 1.00 80.19 90 GLY A CA 1
ATOM 715 C C . GLY A 1 90 ? -3.128 -3.997 20.758 1.00 80.19 90 GLY A C 1
ATOM 716 O O . GLY A 1 90 ? -2.184 -4.557 20.188 1.00 80.19 90 GLY A O 1
ATOM 717 N N . SER A 1 91 ? -3.414 -4.196 22.038 1.00 81.00 91 SER A N 1
ATOM 718 C CA . SER A 1 91 ? -2.800 -5.190 22.915 1.00 81.00 91 SER A CA 1
ATOM 719 C C . SER A 1 91 ? -3.123 -6.621 22.477 1.00 81.00 91 SER A C 1
ATOM 721 O O . SER A 1 91 ? -4.030 -6.871 21.684 1.00 81.00 91 SER A O 1
ATOM 723 N N . ASP A 1 92 ? -2.380 -7.591 23.008 1.00 77.44 92 ASP A N 1
ATOM 724 C CA . ASP A 1 92 ? -2.614 -9.011 22.720 1.00 77.44 92 ASP A CA 1
ATOM 725 C C . ASP A 1 92 ? -4.031 -9.450 23.119 1.00 77.44 92 ASP A C 1
ATOM 727 O O . ASP A 1 92 ? -4.654 -10.236 22.408 1.00 77.44 92 ASP A O 1
ATOM 731 N N . VAL A 1 93 ? -4.564 -8.870 24.201 1.00 77.19 93 VAL A N 1
ATOM 732 C CA . VAL A 1 93 ? -5.932 -9.104 24.675 1.00 77.19 93 VAL A CA 1
ATOM 733 C C . VAL A 1 93 ? -6.947 -8.541 23.682 1.00 77.19 93 VAL A C 1
ATOM 735 O O . VAL A 1 93 ? -7.816 -9.275 23.228 1.00 77.19 93 VAL A O 1
ATOM 738 N N . GLU A 1 94 ? -6.821 -7.273 23.280 1.00 78.25 94 GLU A N 1
ATOM 739 C CA . GLU A 1 94 ? -7.740 -6.645 22.316 1.00 78.25 94 GLU A CA 1
ATOM 740 C C . GLU A 1 94 ? -7.779 -7.404 20.984 1.00 78.25 94 GLU A C 1
ATOM 742 O O . GLU A 1 94 ? -8.857 -7.660 20.447 1.00 78.25 94 GLU A O 1
ATOM 747 N N . ARG A 1 95 ? -6.618 -7.848 20.482 1.00 72.75 95 ARG A N 1
ATOM 748 C CA . ARG A 1 95 ? -6.542 -8.632 19.240 1.00 72.75 95 ARG A CA 1
ATOM 749 C C . ARG A 1 95 ? -7.169 -10.016 19.365 1.00 72.75 95 ARG A C 1
ATOM 751 O O . ARG A 1 95 ? -7.738 -10.492 18.391 1.00 72.75 95 ARG A O 1
ATOM 758 N N . ALA A 1 96 ? -7.109 -10.646 20.539 1.00 62.94 96 ALA A N 1
ATOM 759 C CA . ALA A 1 96 ? -7.786 -11.920 20.778 1.00 62.94 96 ALA A CA 1
ATOM 760 C C . ALA A 1 96 ? -9.321 -11.787 20.722 1.00 62.94 96 ALA A C 1
ATOM 762 O O . ALA A 1 96 ? -10.009 -12.735 20.346 1.00 62.94 96 ALA A O 1
ATOM 763 N N . TYR A 1 97 ? -9.859 -10.608 21.058 1.00 61.91 97 TYR A N 1
ATOM 764 C CA . TYR A 1 97 ? -11.292 -10.312 20.961 1.00 61.91 97 TYR A CA 1
ATOM 765 C C . TYR A 1 97 ? -11.715 -9.725 19.605 1.00 61.91 97 TYR A C 1
ATOM 767 O O . TYR A 1 97 ? -12.900 -9.785 19.262 1.00 61.91 97 TYR A O 1
ATOM 775 N N . ALA A 1 98 ? -10.784 -9.188 18.813 1.00 68.94 98 ALA A N 1
ATOM 776 C CA . ALA A 1 98 ? -11.057 -8.666 17.478 1.00 68.94 98 ALA A CA 1
ATOM 777 C C . ALA A 1 98 ? -11.417 -9.805 16.504 1.00 68.94 98 ALA A C 1
ATOM 779 O O . ALA A 1 98 ? -10.563 -10.518 15.986 1.00 68.94 98 ALA A O 1
ATOM 780 N N . ARG A 1 99 ? -12.716 -9.979 16.233 1.00 68.25 99 ARG A N 1
ATOM 781 C CA . ARG A 1 99 ? -13.243 -11.048 15.356 1.00 68.25 99 ARG A CA 1
ATOM 782 C C . ARG A 1 99 ? -13.219 -10.718 13.858 1.00 68.25 99 ARG A C 1
ATOM 784 O O . ARG A 1 99 ? -13.677 -11.523 13.054 1.00 68.25 99 ARG A O 1
ATOM 791 N N . SER A 1 100 ? -12.754 -9.532 13.474 1.00 81.50 100 SER A N 1
ATOM 792 C CA . SER A 1 100 ? -12.808 -9.036 12.096 1.00 81.50 100 SER A CA 1
ATOM 793 C C . SER A 1 100 ? -11.512 -8.326 11.725 1.00 81.50 100 SER A C 1
ATOM 795 O O . SER A 1 100 ? -10.957 -7.587 12.532 1.00 81.50 100 SER A O 1
ATOM 797 N N . ASP A 1 101 ? -11.058 -8.503 10.484 1.00 84.00 101 ASP A N 1
ATOM 798 C CA . ASP A 1 101 ? -9.928 -7.770 9.899 1.00 84.00 101 ASP A CA 1
ATOM 799 C C . ASP A 1 101 ? -10.354 -6.444 9.234 1.00 84.00 101 ASP A C 1
ATOM 801 O O . ASP A 1 101 ? -9.583 -5.850 8.474 1.00 84.00 101 ASP A O 1
ATOM 805 N N . LEU A 1 102 ? -11.592 -6.001 9.500 1.00 90.25 102 LEU A N 1
ATOM 806 C CA . LEU A 1 102 ? -12.206 -4.776 8.982 1.00 90.25 102 LEU A CA 1
ATOM 807 C C . LEU A 1 102 ? -12.209 -4.687 7.445 1.00 90.25 102 LEU A C 1
ATOM 809 O O . LEU A 1 102 ? -12.151 -3.587 6.892 1.00 90.25 102 LEU A O 1
ATOM 813 N N . LEU A 1 103 ? -12.287 -5.830 6.750 1.00 91.50 103 LEU A N 1
ATOM 814 C CA . LEU A 1 103 ? -12.060 -5.916 5.304 1.00 91.50 103 LEU A CA 1
ATOM 815 C C . LEU A 1 103 ? -12.876 -4.915 4.476 1.00 91.50 103 LEU A C 1
ATOM 817 O O . LEU A 1 103 ? -12.312 -4.271 3.599 1.00 91.50 103 LEU A O 1
ATOM 821 N N . GLU A 1 104 ? -14.164 -4.726 4.773 1.00 93.88 104 GLU A N 1
ATOM 822 C CA . GLU A 1 104 ? -15.016 -3.804 4.005 1.00 93.88 104 GLU A CA 1
ATOM 823 C C . GLU A 1 104 ? -14.670 -2.326 4.240 1.00 93.88 104 GLU A C 1
ATOM 825 O O . GLU A 1 104 ? -14.647 -1.537 3.297 1.00 93.88 104 GLU A O 1
ATOM 830 N N . LYS A 1 105 ? -14.272 -1.946 5.463 1.00 94.88 105 LYS A N 1
ATOM 831 C CA . LYS A 1 105 ? -13.750 -0.590 5.722 1.00 94.88 105 LYS A CA 1
ATOM 832 C C . LYS A 1 105 ? -12.435 -0.364 4.977 1.00 94.88 105 LYS A C 1
ATOM 834 O O . LYS A 1 105 ? -12.212 0.698 4.402 1.00 94.88 105 LYS A O 1
ATOM 839 N N . ARG A 1 106 ? -11.574 -1.384 4.953 1.00 95.69 106 ARG A N 1
ATOM 840 C CA . ARG A 1 106 ? -10.310 -1.354 4.211 1.00 95.69 106 ARG A CA 1
ATOM 841 C C . ARG A 1 106 ? -10.545 -1.309 2.701 1.00 95.69 106 ARG A C 1
ATOM 843 O O . ARG A 1 106 ? -9.795 -0.637 2.008 1.00 95.69 106 ARG A O 1
ATOM 850 N N . ARG A 1 107 ? -11.591 -1.966 2.189 1.00 96.25 107 ARG A N 1
ATOM 851 C CA . ARG A 1 107 ? -11.990 -1.911 0.774 1.00 96.25 107 ARG A CA 1
ATOM 852 C C . ARG A 1 107 ? -12.382 -0.494 0.370 1.00 96.25 107 ARG A C 1
ATOM 854 O O . ARG A 1 107 ? -11.861 0.004 -0.621 1.00 96.25 107 ARG A O 1
ATOM 861 N N . ALA A 1 108 ? -13.225 0.166 1.164 1.00 96.56 108 ALA A N 1
ATOM 862 C CA . ALA A 1 108 ? -13.596 1.560 0.926 1.00 96.56 108 ALA A CA 1
ATOM 863 C C . ALA A 1 108 ? -12.373 2.497 0.953 1.00 96.56 108 ALA A C 1
ATOM 865 O O . ALA A 1 108 ? -12.242 3.359 0.088 1.00 96.56 108 ALA A O 1
ATOM 866 N N . LEU A 1 109 ? -11.445 2.293 1.897 1.00 97.00 109 LEU A N 1
ATOM 867 C CA . LEU A 1 109 ? -10.189 3.048 1.963 1.00 97.00 109 LEU A CA 1
ATOM 868 C C . LEU A 1 109 ? -9.299 2.814 0.731 1.00 97.00 109 LEU A C 1
ATOM 870 O O . LEU A 1 109 ? -8.760 3.768 0.179 1.00 97.00 109 LEU A O 1
ATOM 874 N N . MET A 1 110 ? -9.145 1.562 0.285 1.00 96.94 110 MET A N 1
ATOM 875 C CA . MET A 1 110 ? -8.359 1.236 -0.912 1.00 96.94 110 MET A CA 1
ATOM 876 C C . MET A 1 110 ? -8.959 1.859 -2.174 1.00 96.94 110 MET A C 1
ATOM 878 O O . MET A 1 110 ? -8.204 2.361 -2.999 1.00 96.94 110 MET A O 1
ATOM 882 N N . ALA A 1 111 ? -10.289 1.878 -2.307 1.00 96.38 111 ALA A N 1
ATOM 883 C CA . ALA A 1 111 ? -10.967 2.531 -3.426 1.00 96.38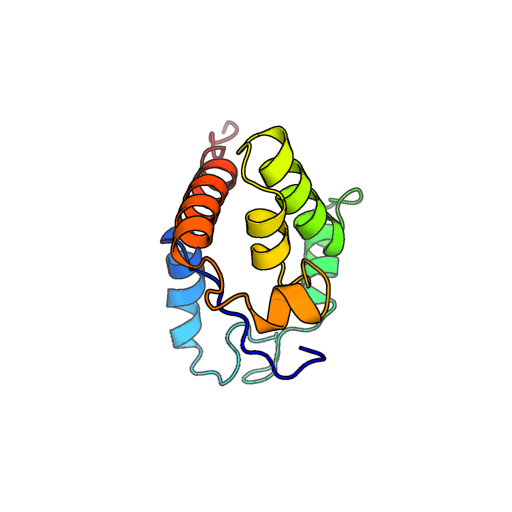 111 ALA A CA 1
ATOM 884 C C . ALA A 1 111 ? -10.685 4.043 -3.462 1.00 96.38 111 ALA A C 1
ATOM 886 O O . ALA A 1 111 ? -10.280 4.564 -4.499 1.00 96.38 111 ALA A O 1
ATOM 887 N N . GLN A 1 112 ? -10.808 4.726 -2.318 1.00 96.38 112 GLN A N 1
ATOM 888 C CA . GLN A 1 112 ? -10.477 6.153 -2.206 1.00 96.38 112 GLN A CA 1
ATOM 889 C C . GLN A 1 112 ? -9.002 6.427 -2.517 1.00 96.38 112 GLN A C 1
ATOM 891 O O . GLN A 1 112 ? -8.686 7.371 -3.236 1.00 96.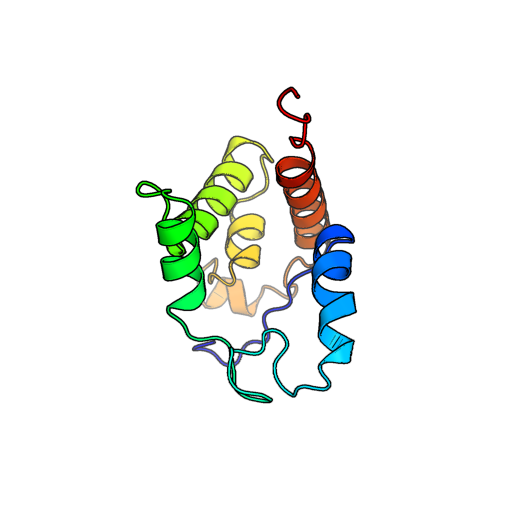38 112 GLN A O 1
ATOM 896 N N . TRP A 1 113 ? -8.096 5.583 -2.012 1.00 96.38 113 TRP A N 1
ATOM 897 C CA . TRP A 1 113 ? -6.667 5.714 -2.289 1.00 96.38 113 TRP A CA 1
ATOM 898 C C . TRP A 1 113 ? -6.368 5.550 -3.777 1.00 96.38 113 TRP A C 1
ATOM 900 O O . TRP A 1 113 ? -5.642 6.363 -4.341 1.00 96.38 113 TRP A O 1
ATOM 910 N N . SER A 1 114 ? -6.958 4.530 -4.411 1.00 96.00 114 SER A N 1
ATOM 911 C CA . SER A 1 114 ? -6.812 4.261 -5.844 1.00 96.00 114 SER A CA 1
ATOM 912 C C . SER A 1 114 ? -7.233 5.472 -6.665 1.00 96.00 114 SER A C 1
ATOM 914 O O . SER A 1 114 ? -6.446 5.961 -7.468 1.00 96.00 114 SER A O 1
ATOM 916 N N . GLN A 1 115 ? -8.415 6.025 -6.376 1.00 94.94 115 GLN A N 1
ATOM 917 C CA . GLN A 1 115 ? -8.909 7.234 -7.027 1.00 94.94 115 GLN A CA 1
ATOM 918 C C . GLN A 1 115 ? -7.974 8.429 -6.803 1.00 94.94 115 GLN A C 1
ATOM 920 O O . GLN A 1 115 ? -7.672 9.158 -7.743 1.00 94.94 115 GLN A O 1
ATOM 925 N N . PHE A 1 116 ? -7.482 8.631 -5.579 1.00 94.81 116 PHE A N 1
ATOM 926 C CA . PHE A 1 116 ? -6.574 9.733 -5.269 1.00 94.81 116 PHE A CA 1
ATOM 927 C C . PHE A 1 116 ? -5.286 9.663 -6.101 1.00 94.81 116 PHE A C 1
ATOM 929 O O . PHE A 1 116 ? -4.917 10.649 -6.737 1.00 94.81 116 PHE A O 1
ATOM 936 N N . VAL A 1 117 ? -4.635 8.497 -6.166 1.00 93.69 117 VAL A N 1
ATOM 937 C CA . VAL A 1 117 ? -3.362 8.348 -6.893 1.00 93.69 117 VAL A CA 1
ATOM 938 C C . VAL A 1 117 ? -3.526 8.229 -8.409 1.00 93.69 117 VAL A C 1
ATOM 940 O O . VAL A 1 117 ? -2.577 8.523 -9.132 1.00 93.69 117 VAL A O 1
ATOM 943 N N . SER A 1 118 ? -4.696 7.812 -8.907 1.00 91.31 118 SER A N 1
ATOM 944 C CA . SER A 1 118 ? -4.967 7.685 -10.348 1.00 91.31 118 SER A CA 1
ATOM 945 C C . SER A 1 118 ? -5.576 8.947 -10.974 1.00 91.31 118 SER A C 1
ATOM 947 O O . SER A 1 118 ? -5.427 9.169 -12.176 1.00 91.31 118 SER A O 1
ATOM 949 N N . SER A 1 119 ? -6.220 9.805 -10.175 1.00 83.12 119 SER A N 1
ATOM 950 C CA . SER A 1 119 ? -6.934 11.002 -10.652 1.00 83.12 119 SER A CA 1
ATOM 951 C C . SER A 1 119 ? -6.043 12.102 -11.244 1.00 83.12 119 SER A C 1
ATOM 953 O O . SER A 1 119 ? -6.550 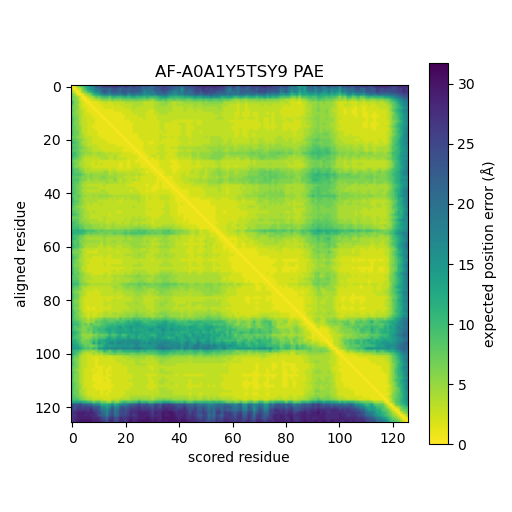12.975 -11.944 1.00 83.12 119 SER A O 1
ATOM 955 N N . SER A 1 120 ? -4.727 12.073 -11.015 1.00 57.31 120 SER A N 1
ATOM 956 C CA . SER A 1 120 ? -3.810 13.160 -11.385 1.00 57.31 120 SER A CA 1
ATOM 957 C C . SER A 1 120 ? -3.060 12.966 -12.708 1.00 57.31 120 SER A C 1
ATOM 959 O O . SER A 1 120 ? -2.138 13.728 -13.000 1.00 57.31 120 SER A O 1
ATOM 961 N N . CYS A 1 121 ? -3.479 12.046 -13.586 1.00 48.16 121 CYS A N 1
ATOM 962 C CA . CYS A 1 121 ? -2.984 12.046 -14.968 1.00 48.16 121 CYS A CA 1
ATOM 963 C C . CYS A 1 121 ? -3.675 13.135 -15.815 1.00 48.16 121 CYS A C 1
ATOM 965 O O . CYS A 1 121 ? -4.319 12.864 -16.829 1.00 48.16 121 CYS A O 1
ATOM 967 N N . THR A 1 122 ? -3.526 14.401 -15.420 1.00 44.56 122 THR A N 1
ATOM 968 C CA . THR A 1 122 ? -3.647 15.504 -16.373 1.00 44.56 122 THR A CA 1
ATOM 969 C C . THR A 1 122 ? -2.423 15.404 -17.268 1.00 44.56 122 THR A C 1
ATOM 971 O O . THR A 1 122 ? -1.303 15.628 -16.814 1.00 44.56 122 THR A O 1
ATOM 974 N N . LYS A 1 123 ? -2.629 14.997 -18.523 1.00 44.06 123 LYS A N 1
ATOM 975 C CA . LYS A 1 123 ? -1.602 14.982 -19.569 1.00 44.06 123 LYS A CA 1
ATOM 976 C C . LYS A 1 123 ? -0.835 16.309 -19.536 1.00 44.06 123 LYS A C 1
ATOM 978 O O . LYS A 1 123 ? -1.379 17.341 -19.920 1.00 44.06 123 LYS A O 1
ATOM 983 N N . GLY A 1 124 ? 0.403 16.276 -19.044 1.00 39.00 124 GLY A N 1
ATOM 984 C CA . GLY A 1 124 ? 1.360 17.357 -19.242 1.00 39.00 124 GLY A CA 1
ATOM 985 C C . GLY A 1 124 ? 1.571 17.545 -20.742 1.00 39.00 124 GLY A C 1
ATOM 986 O O . GLY A 1 124 ? 1.629 16.562 -21.479 1.00 39.00 124 GLY A O 1
ATOM 987 N N . ASN A 1 125 ? 1.573 18.805 -21.163 1.00 38.28 125 ASN A N 1
ATOM 988 C CA . ASN A 1 125 ? 1.482 19.270 -22.543 1.00 38.28 125 ASN A CA 1
ATOM 989 C C . ASN A 1 125 ? 2.450 18.599 -23.536 1.00 38.28 125 ASN A C 1
ATOM 991 O O . ASN A 1 125 ? 3.548 18.179 -23.173 1.00 38.28 125 ASN A O 1
ATOM 995 N N . ALA A 1 126 ? 1.966 18.559 -24.783 1.00 35.81 126 ALA A N 1
ATOM 996 C CA . ALA A 1 126 ? 2.668 18.225 -26.021 1.00 35.81 126 ALA A CA 1
ATOM 997 C C . ALA A 1 126 ? 3.985 18.989 -26.226 1.00 35.81 126 ALA A C 1
ATOM 999 O O . ALA A 1 126 ? 4.103 20.121 -25.702 1.00 35.81 126 ALA A O 1
#